Protein AF-A0A9W9YGS2-F1 (afdb_monomer_lite)

pLDDT: mean 73.88, std 17.84, range [37.16, 95.94]

Structure (mmCIF, N/CA/C/O backbone):
data_AF-A0A9W9YGS2-F1
#
_entry.id   AF-A0A9W9YGS2-F1
#
loop_
_atom_site.group_PDB
_atom_site.id
_atom_site.type_symbol
_atom_site.label_atom_id
_atom_site.label_alt_id
_atom_site.label_comp_id
_atom_site.label_asym_id
_atom_site.label_entity_id
_atom_site.label_seq_id
_atom_site.pdbx_PDB_ins_code
_atom_site.Cartn_x
_atom_site.Cartn_y
_atom_site.Cartn_z
_atom_site.occupancy
_atom_site.B_iso_or_equiv
_atom_site.auth_seq_id
_atom_site.auth_comp_id
_atom_site.auth_asym_id
_atom_site.auth_atom_id
_atom_site.pdbx_PDB_model_num
ATOM 1 N N . MET A 1 1 ? -5.413 17.999 28.946 1.00 69.00 1 MET A N 1
ATOM 2 C CA . MET A 1 1 ? -6.716 17.317 29.168 1.00 69.00 1 MET A CA 1
ATOM 3 C C . MET A 1 1 ? -6.585 15.806 29.010 1.00 69.00 1 MET A C 1
ATOM 5 O O . MET A 1 1 ? -7.010 15.108 29.916 1.00 69.00 1 MET A O 1
ATOM 9 N N . GLN A 1 2 ? -5.958 15.291 27.940 1.00 70.44 2 GLN A N 1
ATOM 10 C CA . GLN A 1 2 ? -5.688 13.846 27.810 1.00 70.44 2 GLN A CA 1
ATOM 11 C C . GLN A 1 2 ? -4.875 13.276 28.986 1.00 70.44 2 GLN A C 1
ATOM 13 O O . GLN A 1 2 ? -5.271 12.257 29.541 1.00 70.44 2 GLN A O 1
ATOM 18 N N . ASP A 1 3 ? -3.831 13.974 29.447 1.00 79.50 3 ASP A N 1
ATOM 19 C CA . ASP A 1 3 ? -3.020 13.513 30.591 1.00 79.50 3 ASP A CA 1
ATOM 20 C C . ASP A 1 3 ? -3.814 13.478 31.906 1.00 79.50 3 ASP A C 1
ATOM 22 O O . ASP A 1 3 ? -3.601 12.624 32.761 1.00 79.50 3 ASP A O 1
ATOM 26 N N . VAL A 1 4 ? -4.789 14.379 32.050 1.00 82.19 4 VAL A N 1
ATOM 27 C CA . VAL A 1 4 ? -5.661 14.462 33.232 1.00 82.19 4 VAL A CA 1
ATOM 28 C C . VAL A 1 4 ? -6.694 13.330 33.213 1.00 82.19 4 VAL A C 1
ATOM 30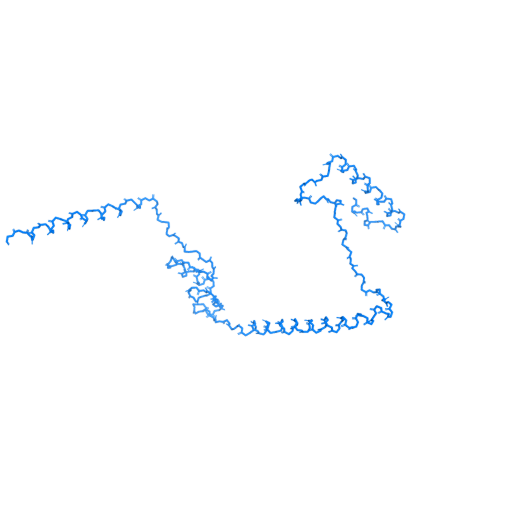 O O . VAL A 1 4 ? -6.916 12.676 34.228 1.00 82.19 4 VAL A O 1
ATOM 33 N N . LEU A 1 5 ? -7.266 13.028 32.040 1.00 83.19 5 LEU A N 1
ATOM 34 C CA . LEU A 1 5 ? -8.128 11.855 31.840 1.00 83.19 5 LEU A CA 1
ATOM 35 C C . LEU A 1 5 ? -7.381 10.545 32.128 1.00 83.19 5 LEU A C 1
ATOM 37 O O . LEU A 1 5 ? -7.940 9.649 32.758 1.00 83.19 5 LEU A O 1
ATOM 41 N N . GLY A 1 6 ? -6.118 10.443 31.701 1.00 83.06 6 GLY A N 1
ATOM 42 C CA . GLY A 1 6 ? -5.276 9.262 31.910 1.00 83.06 6 GLY A CA 1
ATOM 43 C C . GLY A 1 6 ? -4.797 9.059 33.352 1.00 83.06 6 GLY A C 1
ATOM 44 O O . GLY A 1 6 ? -4.343 7.969 33.691 1.00 83.06 6 GLY A O 1
ATOM 45 N N . THR A 1 7 ? -4.907 10.077 34.209 1.00 86.25 7 THR A N 1
ATOM 46 C CA . THR A 1 7 ? -4.437 10.043 35.607 1.00 86.25 7 THR A CA 1
ATOM 47 C C . THR A 1 7 ? -5.566 9.943 36.638 1.00 86.25 7 THR A C 1
ATOM 49 O O . THR A 1 7 ? -5.290 9.819 37.834 1.00 86.25 7 THR A O 1
ATOM 52 N N . ALA A 1 8 ? -6.832 9.944 36.206 1.00 89.50 8 ALA A N 1
ATOM 53 C CA . ALA A 1 8 ? -7.994 9.847 37.086 1.00 89.50 8 ALA A CA 1
ATOM 54 C C . ALA A 1 8 ? -8.073 8.478 37.789 1.00 89.50 8 ALA A C 1
ATOM 56 O O . ALA A 1 8 ? -8.097 7.432 37.141 1.00 89.50 8 ALA A O 1
ATOM 57 N N . LYS A 1 9 ? -8.157 8.477 39.129 1.00 88.31 9 LYS A N 1
ATOM 58 C CA . LYS A 1 9 ? -8.160 7.249 39.956 1.00 88.31 9 LYS A CA 1
ATOM 59 C C . LYS A 1 9 ? -9.528 6.907 40.545 1.00 88.31 9 LYS A C 1
ATOM 61 O O . LYS A 1 9 ? -9.692 5.847 41.142 1.00 88.31 9 LYS A O 1
ATOM 66 N N . SER A 1 10 ? -10.513 7.793 40.406 1.00 92.88 10 SER A N 1
ATOM 67 C CA . SER A 1 10 ? -11.861 7.599 40.944 1.00 92.88 10 SER A CA 1
ATOM 68 C C . SER A 1 10 ? -12.947 8.021 39.958 1.00 92.88 10 SER A C 1
ATOM 70 O O . SER A 1 10 ? -12.748 8.888 39.108 1.00 92.88 10 SER A O 1
ATOM 72 N N . ILE A 1 11 ? -14.141 7.441 40.115 1.00 90.88 11 ILE A N 1
ATOM 73 C CA . ILE A 1 11 ? -15.314 7.780 39.294 1.00 90.88 11 ILE A CA 1
ATOM 74 C C . ILE A 1 11 ? -15.724 9.246 39.497 1.00 90.88 11 ILE A C 1
ATOM 76 O O . ILE A 1 11 ? -16.164 9.891 38.551 1.00 90.88 11 ILE A O 1
ATOM 80 N N . LYS A 1 12 ? -15.568 9.789 40.712 1.00 91.56 12 LYS A N 1
ATOM 81 C CA . LYS A 1 12 ? -15.876 11.199 41.002 1.00 91.56 12 LYS A CA 1
ATOM 82 C C . LYS A 1 12 ? -14.972 12.138 40.199 1.00 91.56 12 LYS A C 1
ATOM 84 O O . LYS A 1 12 ? -15.484 12.981 39.475 1.00 91.56 12 LYS A O 1
ATOM 89 N N . GLN A 1 13 ? -13.663 11.887 40.219 1.00 88.62 13 GLN A N 1
ATOM 90 C CA . GLN A 1 13 ? -12.697 12.631 39.402 1.00 88.62 13 GLN A CA 1
ATOM 91 C C . GLN A 1 13 ? -13.004 12.507 37.907 1.00 88.62 13 GLN A C 1
ATOM 93 O O . GLN A 1 13 ? -12.966 13.497 37.187 1.00 88.62 13 GLN A O 1
ATOM 98 N N . MET A 1 14 ? -13.371 11.311 37.434 1.00 90.31 14 MET A N 1
ATOM 99 C CA . MET A 1 14 ? -13.766 11.129 36.035 1.00 90.31 14 MET A CA 1
ATOM 100 C C . MET A 1 14 ? -14.989 11.986 35.667 1.00 90.31 14 MET A C 1
ATOM 102 O O . MET A 1 14 ? -15.003 12.606 34.608 1.00 90.31 14 MET A O 1
ATOM 106 N N . LYS A 1 15 ? -15.998 12.068 36.548 1.00 90.56 15 LYS A N 1
ATOM 107 C CA . LYS A 1 15 ? -17.182 12.917 36.332 1.00 90.56 15 LYS A CA 1
ATOM 108 C C . LYS A 1 15 ? -16.817 14.396 36.233 1.00 90.56 15 LYS A C 1
ATOM 110 O O . LYS A 1 15 ? -17.288 15.056 35.311 1.00 90.56 15 LYS A O 1
ATOM 115 N N . GLU A 1 16 ? -15.973 14.884 37.138 1.00 91.88 16 GLU A N 1
ATOM 116 C CA . GLU A 1 16 ? -15.497 16.273 37.137 1.00 91.88 16 GLU A CA 1
ATOM 117 C C . GLU A 1 16 ? -14.749 16.596 35.838 1.00 91.88 16 GLU A C 1
ATOM 119 O O . GLU A 1 16 ? -15.083 17.562 35.156 1.00 91.88 16 GLU A O 1
ATOM 124 N N . ILE A 1 17 ? -13.821 15.729 35.421 1.00 90.19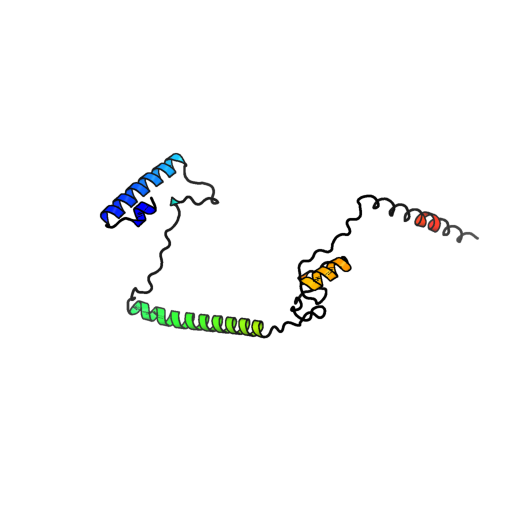 17 ILE A N 1
ATOM 125 C CA . ILE A 1 17 ? -13.064 15.917 34.176 1.00 90.19 17 ILE A CA 1
ATOM 126 C C . ILE A 1 17 ? -13.997 15.917 32.957 1.00 90.19 17 ILE A C 1
ATOM 128 O O . ILE A 1 17 ? -13.849 16.753 32.063 1.00 90.19 17 ILE A O 1
ATOM 132 N N . CYS A 1 18 ? -14.985 15.016 32.911 1.00 88.56 18 CYS A N 1
ATOM 133 C CA . CYS A 1 18 ? -15.989 15.009 31.848 1.00 88.56 18 CYS A CA 1
ATOM 134 C C . CYS A 1 18 ? -16.828 16.293 31.827 1.00 88.56 18 CYS A C 1
ATOM 136 O O . CYS A 1 18 ? -17.184 16.757 30.745 1.00 88.56 18 CYS A O 1
ATOM 138 N N . GLN A 1 19 ? -17.152 16.864 32.988 1.00 91.00 19 GLN A N 1
ATOM 139 C CA . GLN A 1 19 ? -17.920 18.103 33.081 1.00 91.00 19 GLN A CA 1
ATOM 140 C C . GLN A 1 19 ? -17.113 19.298 32.563 1.00 91.00 19 GLN A C 1
ATOM 142 O O . GLN A 1 19 ? -17.586 20.003 31.674 1.00 91.00 19 GLN A O 1
ATOM 147 N N . THR A 1 20 ? -15.856 19.440 32.989 1.00 90.56 20 THR A N 1
ATOM 148 C CA . THR A 1 20 ? -14.957 20.481 32.464 1.00 90.56 20 THR A CA 1
ATOM 149 C C . THR A 1 20 ? -14.722 20.330 30.956 1.00 90.56 20 THR A C 1
ATOM 151 O O . THR A 1 20 ? -14.644 21.320 30.229 1.00 90.56 20 THR A O 1
ATOM 154 N N . LEU A 1 21 ? -14.622 19.094 30.451 1.00 89.12 21 LEU A N 1
ATOM 155 C CA . LEU A 1 21 ? -14.472 18.844 29.017 1.00 89.12 21 LEU A CA 1
ATOM 156 C C . LEU A 1 21 ? -15.713 19.286 28.228 1.00 89.12 21 LEU A C 1
ATOM 158 O O . LEU A 1 21 ? -15.565 19.890 27.168 1.00 89.12 21 LEU A O 1
ATOM 162 N N . LYS A 1 22 ? -16.918 19.020 28.746 1.00 88.88 22 LYS A N 1
ATOM 163 C CA . LYS A 1 22 ? -18.174 19.473 28.128 1.00 88.88 22 LYS A CA 1
ATOM 164 C C . LYS A 1 22 ? -18.257 20.993 28.065 1.00 88.88 22 LYS A C 1
ATOM 166 O O . LYS A 1 22 ? -18.571 21.525 27.010 1.00 88.88 22 LY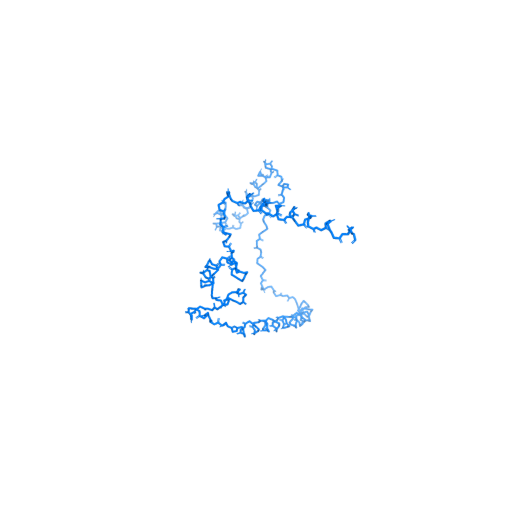S A O 1
ATOM 171 N N . GLU A 1 23 ? -17.941 21.679 29.161 1.00 91.69 23 GLU A N 1
ATOM 172 C CA . GLU A 1 23 ? -17.955 23.148 29.217 1.00 91.69 23 GLU A CA 1
ATOM 173 C C . GLU A 1 23 ? -16.979 23.768 28.213 1.00 91.69 23 GLU A C 1
ATOM 175 O O . GLU A 1 23 ? -17.303 24.756 27.559 1.00 91.69 23 GLU A O 1
ATOM 180 N N . ARG A 1 24 ? -15.796 23.165 28.050 1.00 89.12 24 ARG A N 1
ATOM 181 C CA . ARG A 1 24 ? -14.823 23.602 27.046 1.00 89.12 24 ARG A CA 1
ATOM 182 C C . ARG A 1 24 ? -15.343 23.417 25.622 1.00 89.12 24 ARG A C 1
ATOM 184 O O . ARG A 1 24 ? -15.253 24.342 24.830 1.00 89.12 24 ARG A O 1
ATOM 191 N N . ILE A 1 25 ? -15.895 22.245 25.310 1.00 88.19 25 ILE A N 1
ATOM 192 C CA . ILE A 1 25 ? -16.459 21.967 23.982 1.00 88.19 25 ILE A CA 1
ATOM 193 C C . ILE A 1 25 ? -17.612 22.929 23.677 1.00 88.19 25 ILE A C 1
ATOM 195 O O . ILE A 1 25 ? -17.698 23.436 22.567 1.00 88.19 25 ILE A O 1
ATOM 199 N N . GLN A 1 26 ? -18.471 23.207 24.660 1.00 87.69 26 GLN A N 1
ATOM 200 C CA . GLN A 1 26 ? -19.589 24.133 24.504 1.00 87.69 26 GLN A CA 1
ATOM 201 C C . GLN A 1 26 ? -19.109 25.549 24.158 1.00 87.69 26 GLN A C 1
ATOM 203 O O . GLN A 1 26 ? -19.622 26.151 23.221 1.00 87.69 26 GLN A O 1
ATOM 208 N N . LYS A 1 27 ? -18.072 26.041 24.849 1.00 89.12 27 LYS A N 1
ATOM 209 C CA . LYS A 1 27 ? -17.435 27.326 24.523 1.00 89.12 27 LYS A CA 1
ATOM 210 C C . LYS A 1 27 ? -16.826 27.332 23.122 1.00 89.12 27 LYS A C 1
ATOM 212 O O . LYS A 1 27 ? -17.045 28.278 22.378 1.00 89.12 27 LYS A O 1
ATOM 217 N N . ASP A 1 28 ? -16.120 26.267 22.745 1.00 86.94 28 ASP A N 1
ATOM 218 C CA . ASP A 1 28 ? -15.519 26.159 21.413 1.00 86.94 28 ASP A CA 1
ATOM 219 C C . ASP A 1 28 ? -16.595 26.157 20.303 1.00 86.94 28 ASP A C 1
ATOM 221 O O . ASP A 1 28 ? -16.356 26.715 19.233 1.00 86.94 28 ASP A O 1
ATOM 225 N N . ILE A 1 29 ? -17.775 25.567 20.551 1.00 85.88 29 ILE A N 1
ATOM 226 C CA . ILE A 1 29 ? -18.929 25.588 19.631 1.00 85.88 29 ILE A CA 1
ATOM 227 C C . ILE A 1 29 ? -19.539 26.993 19.539 1.00 85.88 29 ILE A C 1
ATOM 229 O O . ILE A 1 29 ? -19.874 27.436 18.444 1.00 85.88 29 ILE A O 1
ATOM 233 N N . GLU A 1 30 ? -19.682 27.694 20.664 1.00 86.88 30 GLU A N 1
ATOM 234 C CA . GLU A 1 30 ? -20.219 29.061 20.700 1.00 86.88 30 GLU A CA 1
ATOM 235 C C . GLU A 1 30 ? -19.292 30.067 20.002 1.00 86.88 30 GLU A C 1
ATOM 237 O O . GLU A 1 30 ? -19.773 30.964 19.313 1.00 86.88 30 GLU A O 1
ATOM 242 N N . GLU A 1 31 ? -17.973 29.904 20.136 1.00 85.19 31 GLU A N 1
ATOM 243 C CA . GLU A 1 31 ? -16.974 30.792 19.528 1.00 85.19 31 GLU A CA 1
ATOM 244 C C . GLU A 1 31 ? -16.768 30.519 18.031 1.00 85.19 31 GLU A C 1
ATOM 246 O O . GLU A 1 31 ? -16.670 31.455 17.238 1.00 85.19 31 GLU A O 1
ATOM 251 N N . ASN A 1 32 ? -16.705 29.245 17.628 1.00 78.12 32 ASN A N 1
ATOM 252 C CA . ASN A 1 32 ? -16.324 28.861 16.262 1.00 78.12 32 ASN A CA 1
ATOM 253 C C . ASN A 1 32 ? -17.513 28.453 15.377 1.00 78.12 32 ASN A C 1
ATOM 255 O O . ASN A 1 32 ? -17.334 28.226 14.179 1.00 78.12 32 ASN A O 1
ATOM 259 N N . GLY A 1 33 ? -18.718 28.356 15.946 1.00 76.38 33 GLY A N 1
ATOM 260 C CA . GLY A 1 33 ? -19.906 27.864 15.256 1.00 76.38 33 GLY A CA 1
ATOM 261 C C . GLY A 1 33 ? -19.835 26.373 14.906 1.00 76.38 33 GLY A C 1
ATOM 262 O O . GLY A 1 33 ? -18.839 25.678 15.127 1.00 76.38 33 GLY A O 1
ATOM 263 N N . GLU A 1 34 ? -20.923 25.845 14.343 1.00 72.06 34 GLU A N 1
ATOM 264 C CA . GLU A 1 34 ? -20.912 24.483 13.812 1.00 72.06 34 GLU A CA 1
ATOM 265 C C . GLU A 1 34 ? -20.138 24.429 12.485 1.00 72.06 34 GLU A C 1
ATOM 267 O O . GLU A 1 34 ? -20.444 25.199 11.573 1.00 72.06 34 GLU A O 1
ATOM 272 N N . PRO A 1 35 ? -19.179 23.498 12.313 1.00 68.25 35 PRO A N 1
ATOM 273 C CA . PRO A 1 35 ? -18.486 23.359 11.040 1.00 68.25 35 PRO A CA 1
ATOM 274 C C . PRO A 1 35 ? -19.471 22.875 9.974 1.00 68.25 35 PRO A C 1
ATOM 276 O O . PRO A 1 35 ? -19.960 21.739 10.055 1.00 68.25 35 PRO A O 1
ATOM 279 N N . THR A 1 36 ? -19.747 23.749 9.006 1.00 64.88 36 THR A N 1
ATOM 280 C CA . THR A 1 36 ? -20.616 23.535 7.838 1.00 64.88 36 THR A CA 1
ATOM 281 C C . THR A 1 36 ? -19.952 22.682 6.760 1.00 64.88 36 THR A C 1
ATOM 283 O O . THR A 1 36 ? -20.637 21.945 6.054 1.00 64.88 36 THR A O 1
ATOM 286 N N . ASP A 1 37 ? -18.621 22.717 6.665 1.00 64.75 37 ASP A N 1
ATOM 287 C CA . ASP A 1 37 ? -17.875 21.920 5.696 1.00 64.75 37 ASP A CA 1
ATOM 288 C C . ASP A 1 37 ? -17.628 20.491 6.194 1.00 64.75 37 ASP A C 1
ATOM 290 O O . ASP A 1 37 ? -16.912 20.243 7.167 1.00 64.75 37 ASP A O 1
ATOM 294 N N . SER A 1 38 ? -18.163 19.516 5.452 1.00 64.38 38 SER A N 1
ATOM 295 C CA . SER A 1 38 ? -18.020 18.073 5.712 1.00 64.38 38 SER A CA 1
ATOM 296 C C . SER A 1 38 ? -16.568 17.560 5.667 1.00 64.38 38 SER A C 1
ATOM 298 O O . SER A 1 38 ? -16.322 16.396 5.992 1.00 64.38 38 SER A O 1
ATOM 300 N N . THR A 1 39 ? -15.608 18.382 5.242 1.00 69.38 39 THR A N 1
ATOM 301 C CA . THR A 1 39 ? -14.200 17.998 5.068 1.00 69.38 39 THR A CA 1
ATOM 302 C C . THR A 1 39 ? -13.427 17.990 6.391 1.00 69.38 39 THR A C 1
ATOM 304 O O . THR A 1 39 ? -12.445 17.258 6.517 1.00 69.38 39 THR A O 1
ATOM 307 N N . VAL A 1 40 ? -13.871 18.757 7.396 1.00 75.19 40 VAL A N 1
ATOM 308 C CA . VAL A 1 40 ? -13.218 18.836 8.712 1.00 75.19 40 VAL A CA 1
ATOM 309 C C . VAL A 1 40 ? -14.195 18.388 9.793 1.00 75.19 40 VAL A C 1
ATOM 311 O O . VAL A 1 40 ? -15.122 19.101 10.176 1.00 75.19 40 VAL A O 1
ATOM 314 N N . ILE A 1 41 ? -13.981 17.177 10.310 1.00 74.75 41 ILE A N 1
ATOM 315 C CA . ILE A 1 41 ? -14.724 16.686 11.471 1.00 74.75 41 ILE A CA 1
ATOM 316 C C . ILE A 1 41 ? -14.101 17.337 12.711 1.00 74.75 41 ILE A C 1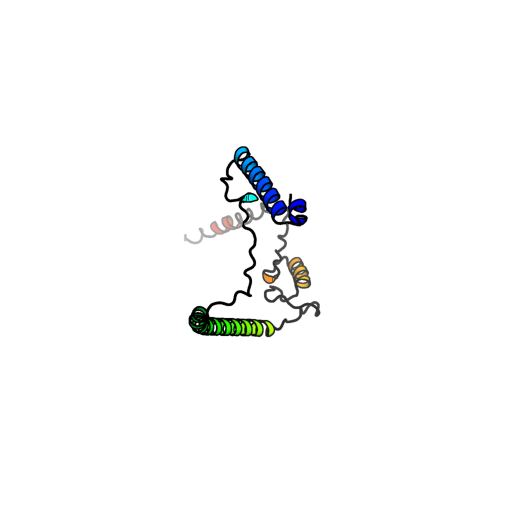
ATOM 318 O O . ILE A 1 41 ? -12.932 17.075 13.004 1.00 74.75 41 ILE A O 1
ATOM 322 N N . PRO A 1 42 ? -14.843 18.174 13.453 1.00 78.81 42 PRO A N 1
ATOM 323 C CA . PRO A 1 42 ? -14.328 18.763 14.671 1.00 78.81 42 PRO A CA 1
ATOM 324 C C . PRO A 1 42 ? -14.089 17.675 15.715 1.00 78.81 42 PRO A C 1
ATOM 326 O O . PRO A 1 42 ? -14.785 16.654 15.758 1.00 78.81 42 PRO A O 1
ATOM 329 N N . TYR A 1 43 ? -13.119 17.908 16.593 1.00 81.44 43 TYR A N 1
ATOM 330 C CA . TYR A 1 43 ? -12.657 16.894 17.538 1.00 81.44 43 TYR A CA 1
ATOM 331 C C . TYR A 1 43 ? -13.771 16.391 18.480 1.00 81.44 43 TYR A C 1
ATOM 333 O O . TYR A 1 43 ? -13.739 15.236 18.900 1.00 81.44 43 TYR A O 1
ATOM 341 N N . TRP A 1 44 ? -14.785 17.217 18.766 1.00 82.94 44 TRP A N 1
ATOM 342 C CA . TRP A 1 44 ? -15.941 16.862 19.599 1.00 82.94 44 TRP A CA 1
ATOM 343 C C . TRP A 1 44 ? -16.985 15.974 18.904 1.00 82.94 44 TRP A C 1
ATOM 345 O O . TRP A 1 44 ? -17.822 15.387 19.585 1.00 82.94 44 TRP A O 1
ATOM 355 N N . ARG A 1 45 ? -16.934 15.826 17.572 1.00 77.38 45 ARG A N 1
ATOM 356 C CA . ARG A 1 45 ? -17.771 14.873 16.813 1.00 77.38 45 ARG A CA 1
ATOM 357 C C . ARG A 1 45 ? -17.128 13.485 16.675 1.00 77.38 45 ARG A C 1
ATOM 359 O O . ARG A 1 45 ? -17.710 12.599 16.054 1.00 77.38 45 ARG A O 1
ATOM 366 N N . CYS A 1 46 ? -15.939 13.268 17.238 1.00 74.50 46 CYS A N 1
ATOM 367 C CA . CYS A 1 46 ? -15.267 11.972 17.181 1.00 74.50 46 CYS A CA 1
ATOM 368 C C . CYS A 1 46 ? -15.986 10.933 18.065 1.00 74.50 46 CYS A C 1
ATOM 370 O O . CYS A 1 46 ? -16.070 11.091 19.283 1.00 74.50 46 CYS A O 1
ATOM 372 N N . GLN A 1 47 ? -16.490 9.852 17.459 1.00 66.81 47 GLN A N 1
ATOM 373 C CA . GLN A 1 47 ? -17.104 8.741 18.189 1.00 66.81 47 GLN A CA 1
ATOM 374 C C . GLN A 1 47 ? -16.019 7.903 18.894 1.00 66.81 47 GLN A C 1
ATOM 376 O O . GLN A 1 47 ? -15.058 7.482 18.241 1.00 66.81 47 GLN A O 1
ATOM 381 N N . PRO A 1 48 ? -16.151 7.605 20.202 1.00 70.56 48 PRO A N 1
ATOM 382 C CA . PRO A 1 48 ? -15.191 6.758 20.895 1.00 70.56 48 PRO A CA 1
ATOM 383 C C . PRO A 1 48 ? -15.199 5.347 20.302 1.00 70.56 48 PRO A C 1
ATOM 385 O O . PRO A 1 48 ? -16.252 4.757 20.054 1.00 70.56 48 PRO A O 1
ATOM 388 N N . TYR A 1 49 ? -14.009 4.783 20.094 1.00 71.88 49 TYR A N 1
ATOM 389 C CA . TYR A 1 49 ? -13.868 3.401 19.651 1.00 71.88 49 TYR A CA 1
ATOM 390 C C . TYR A 1 49 ? -14.315 2.440 20.762 1.00 71.88 49 TYR A C 1
ATOM 392 O O . TYR A 1 49 ? -13.623 2.262 21.764 1.00 71.88 49 TYR A O 1
ATOM 400 N N . ILE A 1 50 ? -15.469 1.798 20.574 1.00 70.19 50 ILE A N 1
ATOM 401 C CA . ILE A 1 50 ? -15.991 0.767 21.476 1.00 70.19 50 ILE A CA 1
ATOM 402 C C . ILE A 1 50 ? -15.556 -0.604 20.944 1.00 70.19 50 ILE A C 1
ATOM 404 O O . ILE A 1 50 ? -15.986 -1.029 19.871 1.00 70.19 50 ILE A O 1
ATOM 408 N N . ARG A 1 51 ? -14.725 -1.334 21.699 1.00 75.56 51 ARG A N 1
ATOM 409 C CA . ARG A 1 51 ? -14.498 -2.766 21.443 1.00 75.56 51 ARG A CA 1
ATOM 410 C C . ARG A 1 51 ? -15.697 -3.551 21.962 1.00 75.56 51 ARG A C 1
ATOM 412 O O . ARG A 1 51 ? -15.938 -3.566 23.164 1.00 75.56 51 ARG A O 1
ATOM 419 N N . SER A 1 52 ? -16.417 -4.243 21.083 1.00 73.19 52 SER A N 1
ATOM 420 C CA . SER A 1 52 ? -17.425 -5.220 21.502 1.00 73.19 52 SER A CA 1
ATOM 421 C C . SER A 1 52 ? -16.773 -6.272 22.410 1.00 73.19 52 SER A C 1
ATOM 423 O O . SER A 1 52 ? -15.780 -6.891 22.023 1.00 73.19 52 SER A O 1
ATOM 425 N N . ASN A 1 53 ? -17.305 -6.455 23.622 1.00 62.31 53 ASN A N 1
ATOM 426 C CA . ASN A 1 53 ? -16.841 -7.483 24.550 1.00 62.31 53 ASN A CA 1
ATOM 427 C C . ASN A 1 53 ? -17.373 -8.855 24.087 1.00 62.31 53 ASN A C 1
ATOM 429 O O . ASN A 1 53 ? -18.589 -9.041 24.068 1.00 62.31 53 ASN A O 1
ATOM 433 N N . PRO A 1 54 ? -16.513 -9.828 23.734 1.00 65.06 54 PRO A N 1
ATOM 434 C CA . PRO A 1 54 ? -16.958 -11.156 23.309 1.00 65.06 54 PRO A CA 1
ATOM 435 C C . PRO A 1 54 ? -17.553 -12.010 24.449 1.00 65.06 54 PRO A C 1
ATOM 437 O O . PRO A 1 54 ? -17.997 -13.124 24.191 1.00 65.06 54 PRO A O 1
ATOM 440 N N . GLY A 1 55 ? -17.528 -11.538 25.703 1.00 60.97 55 GLY A N 1
ATOM 441 C CA . GLY A 1 55 ? -17.833 -12.334 26.898 1.00 60.97 55 GLY A CA 1
ATOM 442 C C . GLY A 1 55 ? -19.271 -12.292 27.430 1.00 60.97 55 GLY A C 1
ATOM 443 O O . GLY A 1 55 ? -19.527 -12.907 28.464 1.00 60.97 55 GLY A O 1
ATOM 444 N N . VAL A 1 56 ? -20.213 -11.589 26.792 1.00 62.97 56 VAL A N 1
ATOM 445 C CA . VAL A 1 56 ? -21.614 -11.578 27.256 1.00 62.97 56 VAL A CA 1
ATOM 446 C C . VAL A 1 56 ? -22.299 -12.878 26.821 1.00 62.97 56 VAL A C 1
ATOM 448 O O . VAL A 1 56 ? -22.509 -13.112 25.631 1.00 62.97 56 VAL A O 1
ATOM 451 N N . LYS A 1 57 ? -22.619 -13.752 27.785 1.00 59.78 57 LYS A N 1
ATOM 452 C CA . LYS A 1 57 ? -23.370 -14.991 27.537 1.00 59.78 57 LYS A CA 1
ATOM 453 C C . LYS A 1 57 ? -24.831 -14.638 27.259 1.00 59.78 57 LYS A C 1
ATOM 455 O O . LYS A 1 57 ? -25.514 -14.113 28.131 1.00 59.78 57 LYS A O 1
ATOM 460 N N . ARG A 1 58 ? -25.264 -14.910 26.031 1.00 58.19 58 ARG A N 1
ATOM 461 C CA . ARG A 1 58 ? -26.644 -14.744 25.561 1.00 58.19 58 ARG A CA 1
ATOM 462 C C . ARG A 1 58 ? -27.571 -15.796 26.169 1.00 58.19 58 ARG A C 1
ATOM 464 O O . ARG A 1 58 ? -27.109 -16.849 26.613 1.00 58.19 58 ARG A O 1
ATOM 471 N N . THR A 1 59 ? -28.861 -15.489 26.197 1.00 60.44 59 THR A N 1
ATOM 472 C CA . THR A 1 59 ? -29.923 -16.371 26.699 1.00 60.44 59 THR A CA 1
ATOM 473 C C . THR A 1 59 ? -30.120 -17.593 25.784 1.00 60.44 59 THR A C 1
ATOM 475 O O . THR A 1 59 ? -29.728 -17.575 24.620 1.00 60.44 5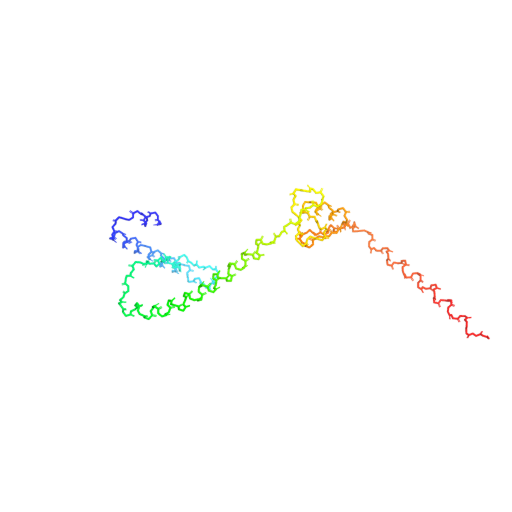9 THR A O 1
ATOM 478 N N . LEU A 1 60 ? -30.686 -18.690 26.305 1.00 56.88 60 LEU A N 1
ATOM 479 C CA . LEU A 1 60 ? -30.794 -19.975 25.586 1.00 56.88 60 LEU A CA 1
ATOM 480 C C . LEU A 1 60 ? -31.636 -19.905 24.296 1.00 56.88 60 LEU A C 1
ATOM 482 O O . LEU A 1 60 ? -31.355 -20.656 23.363 1.00 56.88 60 LEU A O 1
ATOM 486 N N . ASP A 1 61 ? -32.614 -18.999 24.213 1.00 56.53 61 ASP A N 1
ATOM 487 C CA . ASP A 1 61 ? -33.408 -18.792 22.992 1.00 56.53 61 ASP A CA 1
ATOM 488 C C . ASP A 1 61 ? -32.623 -18.033 21.910 1.00 56.53 61 ASP A C 1
ATOM 490 O O . ASP A 1 61 ? -32.650 -18.425 20.743 1.00 56.53 61 ASP A O 1
ATOM 494 N N . GLU A 1 62 ? -31.786 -17.060 22.294 1.00 55.69 62 GLU A N 1
ATOM 495 C CA . GLU A 1 62 ? -30.842 -16.397 21.379 1.00 55.69 62 GLU A CA 1
ATOM 496 C C . GLU A 1 62 ? -29.759 -17.358 20.852 1.00 55.69 62 GLU A C 1
ATOM 498 O O . GLU A 1 62 ? -29.117 -17.071 19.844 1.00 55.69 62 GLU A O 1
ATOM 503 N N . MET A 1 63 ? -29.521 -18.499 21.515 1.00 55.53 63 MET A N 1
ATOM 504 C CA . MET A 1 63 ? -28.555 -19.506 21.056 1.00 55.53 63 MET A CA 1
ATOM 505 C C . MET A 1 63 ? -29.113 -20.415 19.953 1.00 55.53 63 MET A C 1
ATOM 507 O O . MET A 1 63 ? -28.325 -20.879 19.131 1.00 55.53 63 MET A O 1
ATOM 511 N N . LYS A 1 64 ? -30.433 -20.656 19.899 1.00 57.50 64 LYS A N 1
ATOM 512 C CA . LYS A 1 64 ? -31.059 -21.541 18.894 1.00 57.50 64 LYS A CA 1
ATOM 513 C C . LYS A 1 64 ? -31.217 -20.872 17.529 1.00 57.50 64 LYS A C 1
ATOM 515 O O . LYS A 1 64 ? -30.792 -21.454 16.532 1.00 57.50 64 LYS A O 1
ATOM 520 N N . GLU A 1 65 ? -31.747 -19.647 17.477 1.00 57.88 65 GLU A N 1
ATOM 521 C CA . GLU A 1 65 ? -31.812 -18.870 16.221 1.00 57.88 65 GLU A CA 1
ATOM 522 C C . GLU A 1 65 ? -30.411 -18.617 15.650 1.00 57.88 65 GLU A C 1
ATOM 524 O O . GLU A 1 65 ? -30.176 -18.676 14.438 1.00 57.88 65 GLU A O 1
ATOM 529 N N . ASP A 1 66 ? -29.440 -18.398 16.534 1.00 56.75 66 ASP A N 1
ATOM 530 C CA . ASP A 1 66 ? -28.070 -18.161 16.123 1.00 56.75 66 ASP A CA 1
ATOM 531 C C . ASP A 1 66 ? -27.344 -19.443 15.707 1.00 56.75 66 ASP A C 1
ATOM 533 O O . ASP A 1 66 ? -26.361 -19.351 14.982 1.00 56.75 66 ASP A O 1
ATOM 537 N N . GLU A 1 67 ? -27.813 -20.638 16.077 1.00 60.25 67 GLU A N 1
ATOM 538 C CA . GLU A 1 67 ? -27.239 -21.907 15.616 1.00 60.25 67 GLU A CA 1
ATOM 539 C C . GLU A 1 67 ? -27.584 -22.185 14.145 1.00 60.25 67 GLU A C 1
ATOM 541 O O . GLU A 1 67 ? -26.719 -22.599 13.365 1.00 60.25 67 GLU A O 1
ATOM 546 N N . GLU A 1 68 ? -28.823 -21.911 13.736 1.00 62.19 68 GLU A N 1
ATOM 547 C CA . GLU A 1 68 ? -29.258 -22.046 12.342 1.00 62.19 68 GLU A CA 1
ATOM 548 C C . GLU A 1 68 ? -28.605 -20.975 11.455 1.00 62.19 68 GLU A C 1
ATOM 550 O O . GLU A 1 68 ? -27.966 -21.301 10.444 1.00 62.19 68 GLU A O 1
ATOM 555 N N . ARG A 1 69 ? -28.594 -19.718 11.922 1.00 60.78 69 ARG A N 1
ATOM 556 C CA . ARG A 1 69 ? -27.827 -18.630 11.297 1.00 60.78 69 ARG A CA 1
ATOM 557 C C . ARG A 1 69 ? -26.325 -18.935 11.263 1.00 60.78 69 ARG A C 1
ATOM 559 O O . ARG A 1 69 ? -25.658 -18.668 10.263 1.00 60.78 69 ARG A O 1
ATOM 566 N N . SER A 1 70 ? -25.766 -19.547 12.309 1.00 64.62 70 SER A N 1
ATOM 567 C CA . SER A 1 70 ? -24.351 -19.941 12.361 1.00 64.62 70 SER A CA 1
ATOM 568 C C . SER A 1 70 ? -24.018 -21.053 11.378 1.00 64.62 70 SER A C 1
ATOM 570 O O . SER A 1 70 ? -22.925 -21.030 10.812 1.00 64.62 70 SER A O 1
ATOM 572 N N . LYS A 1 71 ? -24.925 -22.004 11.125 1.00 73.31 71 LYS A N 1
ATOM 573 C CA . LYS A 1 71 ? -24.731 -23.060 10.114 1.00 73.31 71 LYS A CA 1
ATOM 574 C C . LYS A 1 71 ? -24.680 -22.470 8.707 1.00 73.31 71 LYS A C 1
ATOM 576 O O . LYS A 1 71 ? -23.803 -22.839 7.919 1.00 73.31 71 LYS A O 1
ATOM 581 N N . GLU A 1 72 ? -25.551 -21.514 8.404 1.00 72.69 72 GLU A N 1
ATOM 582 C CA . GLU A 1 72 ? -25.549 -20.822 7.114 1.00 72.69 72 GLU A CA 1
ATOM 583 C C . GLU A 1 72 ? -24.306 -19.930 6.945 1.00 72.69 72 GLU A C 1
ATOM 585 O O . GLU A 1 72 ? -23.565 -20.049 5.961 1.00 72.69 72 GLU A O 1
ATOM 590 N N . VAL A 1 73 ? -23.972 -19.133 7.964 1.00 72.69 73 VAL A N 1
ATOM 591 C CA . VAL A 1 73 ? -22.747 -18.317 7.989 1.00 72.69 73 VAL A CA 1
ATOM 592 C C . VAL A 1 73 ? -21.492 -19.194 7.910 1.00 72.69 73 VAL A C 1
ATOM 594 O O . VAL A 1 73 ? -20.526 -18.826 7.233 1.00 72.69 73 VAL A O 1
ATOM 597 N N . ALA A 1 74 ? -21.481 -20.373 8.538 1.00 76.94 74 ALA A N 1
ATOM 598 C CA . ALA A 1 74 ? -20.374 -21.322 8.463 1.00 76.94 74 ALA A CA 1
ATOM 599 C C . ALA A 1 74 ? -20.201 -21.888 7.049 1.00 76.94 74 ALA A C 1
ATOM 601 O O . ALA A 1 74 ? -19.066 -21.911 6.566 1.00 76.94 74 ALA A O 1
ATOM 602 N N . LYS A 1 75 ? -21.286 -22.263 6.357 1.00 80.44 75 LYS A N 1
ATOM 603 C CA . LYS A 1 75 ? -21.242 -22.696 4.946 1.00 80.44 75 LYS A CA 1
ATOM 604 C C . LYS A 1 75 ? -20.694 -21.591 4.041 1.00 80.44 75 LYS A C 1
ATOM 606 O O . LYS A 1 75 ? -19.738 -21.822 3.297 1.00 80.44 75 LYS A O 1
ATOM 611 N N . VAL A 1 76 ? -21.194 -20.360 4.178 1.00 80.81 76 VAL A N 1
ATOM 612 C CA . VAL A 1 76 ? -20.691 -19.196 3.422 1.00 80.81 76 VAL A CA 1
ATOM 613 C C . VAL A 1 76 ? -19.210 -18.934 3.726 1.00 80.81 76 VAL A C 1
ATOM 615 O O . VAL A 1 76 ? -18.410 -18.652 2.828 1.00 80.81 76 VAL A O 1
ATOM 618 N N . ARG A 1 77 ? -18.794 -19.065 4.990 1.00 81.50 77 ARG A N 1
ATOM 619 C CA . ARG A 1 77 ? -17.398 -18.881 5.413 1.00 81.50 77 ARG A CA 1
ATOM 620 C C . ARG A 1 77 ? -16.490 -20.000 4.902 1.00 81.50 77 ARG A C 1
ATOM 622 O O . ARG A 1 77 ? -15.343 -19.719 4.551 1.00 81.50 77 ARG A O 1
ATOM 629 N N . GLN A 1 78 ? -16.974 -21.239 4.835 1.00 82.56 78 GLN A N 1
ATOM 630 C CA . GLN A 1 78 ? -16.263 -22.367 4.229 1.00 82.56 78 GLN A CA 1
ATOM 631 C C . GLN A 1 78 ? -16.096 -22.164 2.721 1.00 82.56 78 GLN A C 1
ATOM 633 O O . GLN A 1 78 ? -14.973 -22.283 2.231 1.00 82.56 78 GLN A O 1
ATOM 638 N N . MET A 1 79 ? -17.147 -21.745 2.012 1.00 81.12 79 MET A N 1
ATOM 639 C CA . MET A 1 79 ? -17.085 -21.422 0.583 1.00 81.12 79 MET A CA 1
ATOM 640 C C . MET A 1 79 ? -16.086 -20.286 0.306 1.00 81.12 79 MET A C 1
ATOM 642 O O . MET A 1 79 ? -15.192 -20.424 -0.531 1.00 81.12 79 MET A O 1
ATOM 646 N N . LYS A 1 80 ? -16.134 -19.195 1.087 1.00 81.50 80 LYS A N 1
ATOM 647 C CA . LYS A 1 80 ? -15.149 -18.098 1.007 1.00 81.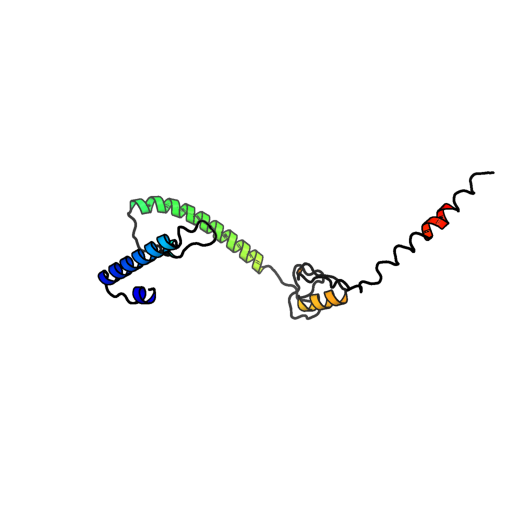50 80 LYS A CA 1
ATOM 648 C C . LYS A 1 80 ? -13.721 -18.570 1.304 1.00 81.50 80 LYS A C 1
ATOM 650 O O . LYS A 1 80 ? -12.779 -18.135 0.640 1.00 81.50 80 LYS A O 1
ATOM 655 N N . LYS A 1 81 ? -13.529 -19.467 2.281 1.00 81.88 81 LYS A N 1
ATOM 656 C CA . LYS A 1 81 ? -12.218 -20.077 2.572 1.00 81.88 81 LYS A CA 1
ATOM 657 C C . LYS A 1 81 ? -11.737 -20.963 1.421 1.00 81.88 81 LYS A C 1
ATOM 659 O O . LYS A 1 81 ? -10.550 -20.906 1.106 1.00 81.88 81 LYS A O 1
ATOM 664 N N . ALA A 1 82 ? -12.615 -21.740 0.790 1.00 79.69 82 ALA A N 1
ATOM 665 C CA . ALA A 1 82 ? -12.284 -22.582 -0.358 1.00 79.69 82 ALA A CA 1
ATOM 666 C C . ALA A 1 82 ? -11.845 -21.736 -1.564 1.00 79.69 82 ALA A C 1
ATOM 668 O O . ALA A 1 82 ? -10.760 -21.961 -2.098 1.00 79.69 82 ALA A O 1
ATOM 669 N N . LEU A 1 83 ? -12.595 -20.679 -1.896 1.00 79.69 83 LEU A N 1
ATOM 670 C CA . LEU A 1 83 ? -12.227 -19.710 -2.940 1.00 79.69 83 LEU A CA 1
ATOM 671 C C . LEU A 1 83 ? -10.891 -19.015 -2.634 1.00 79.69 83 LEU A C 1
ATOM 673 O O . LEU A 1 83 ? -10.038 -18.860 -3.509 1.00 79.69 83 LEU A O 1
ATOM 677 N N . LYS A 1 84 ? -10.657 -18.636 -1.370 1.00 77.62 84 LYS A N 1
ATOM 678 C CA . LYS A 1 84 ? -9.375 -18.052 -0.948 1.00 77.62 84 LYS A CA 1
ATOM 679 C C . LYS A 1 84 ? -8.225 -19.052 -1.095 1.00 77.62 84 LYS A C 1
ATOM 681 O O . LYS A 1 84 ? -7.169 -18.667 -1.586 1.00 77.62 84 LYS A O 1
ATOM 686 N N . LYS A 1 85 ? -8.423 -20.324 -0.726 1.00 74.25 85 LYS A N 1
ATOM 687 C CA . LYS A 1 85 ? -7.432 -21.397 -0.928 1.00 74.25 85 LYS A CA 1
ATOM 688 C C . LYS A 1 85 ? -7.139 -21.617 -2.414 1.00 74.25 85 LYS A C 1
ATOM 690 O O . LYS A 1 85 ? -5.971 -21.708 -2.772 1.00 74.25 85 LYS A O 1
ATOM 695 N N . GLN A 1 86 ? -8.158 -21.625 -3.274 1.00 72.19 86 GLN A N 1
ATOM 696 C CA . GLN A 1 86 ? -7.990 -21.738 -4.727 1.00 72.19 86 GLN A CA 1
ATOM 697 C C . GLN A 1 86 ? -7.178 -20.562 -5.292 1.00 72.19 86 GLN A C 1
ATOM 699 O O . GLN A 1 86 ? -6.219 -20.771 -6.028 1.00 72.19 86 GLN A O 1
ATOM 704 N N . LYS A 1 87 ? -7.478 -19.325 -4.871 1.00 69.69 87 LYS A N 1
ATOM 705 C CA . LYS A 1 87 ? -6.720 -18.126 -5.272 1.00 69.69 87 LYS A CA 1
ATOM 706 C C . LYS A 1 87 ? -5.266 -18.145 -4.785 1.00 69.69 87 LYS A C 1
ATOM 708 O O . LYS A 1 87 ? -4.388 -17.613 -5.461 1.00 69.69 87 LYS A O 1
ATOM 713 N N . VAL A 1 88 ? -5.007 -18.730 -3.614 1.00 69.69 88 VAL A N 1
ATOM 714 C CA . VAL A 1 88 ? -3.646 -18.914 -3.085 1.00 69.69 88 VAL A CA 1
ATOM 715 C C . VAL A 1 88 ? -2.887 -19.974 -3.887 1.00 69.69 88 VAL A C 1
ATOM 717 O O . VAL A 1 88 ? -1.756 -19.698 -4.274 1.00 69.69 88 VAL A O 1
ATOM 720 N N . ARG A 1 89 ? -3.512 -21.115 -4.214 1.00 66.00 89 ARG A N 1
ATOM 721 C CA . ARG A 1 89 ? -2.920 -22.157 -5.079 1.00 66.00 89 ARG A CA 1
ATOM 722 C C . ARG A 1 89 ? -2.569 -21.618 -6.469 1.00 66.00 89 ARG A C 1
ATOM 724 O O . ARG A 1 89 ? -1.413 -21.668 -6.871 1.00 66.00 89 ARG A O 1
ATOM 731 N N . ALA A 1 90 ? -3.509 -20.925 -7.112 1.00 67.25 90 ALA A N 1
ATOM 732 C CA . ALA A 1 90 ? -3.269 -20.256 -8.394 1.00 67.25 90 ALA A CA 1
ATOM 733 C C . ALA A 1 90 ? -2.159 -19.182 -8.327 1.00 67.25 90 ALA A C 1
ATOM 735 O O . ALA A 1 90 ? -1.572 -18.803 -9.340 1.00 67.25 90 ALA A O 1
ATOM 736 N N . ARG A 1 91 ? -1.859 -18.638 -7.136 1.00 66.38 91 ARG A N 1
ATOM 737 C CA . ARG A 1 91 ? -0.736 -17.712 -6.941 1.00 66.38 91 ARG A CA 1
ATOM 738 C C . ARG A 1 91 ? 0.590 -18.440 -6.720 1.00 66.38 91 ARG A C 1
ATOM 740 O O . ARG A 1 91 ? 1.595 -17.898 -7.169 1.00 66.38 91 ARG A O 1
ATOM 747 N N . SER A 1 92 ? 0.610 -19.597 -6.054 1.00 65.69 92 SER A N 1
ATOM 748 C CA . SER A 1 92 ? 1.842 -20.371 -5.831 1.00 65.69 92 SER A CA 1
ATOM 749 C C . SER A 1 92 ? 2.333 -21.082 -7.089 1.00 65.69 92 SER A C 1
ATOM 751 O O . SER A 1 92 ? 3.531 -21.274 -7.235 1.00 65.69 92 SER A O 1
ATOM 753 N N . GLU A 1 93 ? 1.436 -21.408 -8.021 1.00 72.06 93 GLU A N 1
ATOM 754 C CA . GLU A 1 93 ? 1.780 -21.997 -9.326 1.00 72.06 93 GLU A CA 1
ATOM 755 C C . GLU A 1 93 ? 2.431 -21.001 -10.299 1.00 72.06 93 GLU A C 1
ATOM 757 O O . GLU A 1 93 ? 2.903 -21.392 -11.364 1.00 72.06 93 GLU A O 1
ATOM 762 N N . ARG A 1 94 ? 2.494 -19.704 -9.961 1.00 68.50 94 ARG A N 1
ATOM 763 C CA . ARG A 1 94 ? 3.211 -18.733 -10.795 1.00 68.50 94 ARG A CA 1
ATOM 764 C C . ARG A 1 94 ? 4.716 -18.968 -10.711 1.00 68.50 94 ARG A C 1
ATOM 766 O O . ARG A 1 94 ? 5.388 -18.452 -9.820 1.00 68.50 94 ARG A O 1
ATOM 773 N N . THR A 1 95 ? 5.234 -19.690 -11.695 1.00 76.69 95 THR A N 1
ATOM 774 C CA . THR A 1 95 ? 6.664 -19.821 -11.962 1.00 76.69 95 THR A CA 1
ATOM 775 C C . THR A 1 95 ? 7.204 -18.523 -12.556 1.00 76.69 95 THR A C 1
ATOM 777 O O . THR A 1 95 ? 6.674 -18.008 -13.542 1.00 76.69 95 THR A O 1
ATOM 780 N N . TRP A 1 96 ? 8.270 -17.986 -11.967 1.00 81.75 96 TRP A N 1
ATOM 781 C CA . TRP A 1 96 ? 8.965 -16.815 -12.497 1.00 81.75 96 TRP A CA 1
ATOM 782 C C . TRP A 1 96 ? 10.147 -17.275 -13.344 1.00 81.75 96 TRP A C 1
ATOM 784 O O . TRP A 1 96 ? 11.081 -17.878 -12.826 1.00 81.75 96 TRP A O 1
ATOM 794 N N . SER A 1 97 ? 10.127 -16.972 -14.640 1.00 89.12 97 SER A N 1
ATOM 795 C CA . SER A 1 97 ? 11.296 -17.157 -15.503 1.00 89.12 97 SER A CA 1
ATOM 796 C C . SER A 1 97 ? 12.399 -16.171 -15.115 1.00 89.12 97 SER A C 1
ATOM 798 O O . SER A 1 97 ? 12.118 -14.999 -14.842 1.00 89.12 97 SER A O 1
ATOM 800 N N . ILE A 1 98 ? 13.650 -16.615 -15.128 1.00 92.75 98 ILE A N 1
ATOM 801 C CA . ILE A 1 98 ? 14.810 -15.781 -14.804 1.00 92.75 98 ILE A CA 1
ATOM 802 C C . ILE A 1 98 ? 15.177 -14.895 -16.009 1.00 92.75 98 ILE A C 1
ATOM 804 O O . ILE A 1 98 ? 14.997 -15.273 -17.164 1.00 92.75 98 ILE A O 1
ATOM 808 N N . CYS A 1 99 ? 15.660 -13.681 -15.745 1.00 95.06 99 CYS A N 1
ATOM 809 C CA . CYS A 1 99 ? 16.144 -12.749 -16.762 1.00 95.06 99 CYS A CA 1
ATOM 810 C C . CYS A 1 99 ? 17.370 -13.308 -17.498 1.00 95.06 99 CYS A C 1
ATOM 812 O O . CYS A 1 99 ? 18.395 -13.567 -16.871 1.00 95.06 99 CYS A O 1
ATOM 814 N N . ALA A 1 100 ? 17.311 -13.375 -18.831 1.00 91.69 100 ALA A N 1
ATOM 815 C CA . ALA A 1 100 ? 18.406 -13.895 -19.653 1.00 91.69 100 ALA A CA 1
ATOM 816 C C . ALA A 1 100 ? 19.711 -13.076 -19.555 1.00 91.69 100 ALA A C 1
ATOM 818 O O . ALA A 1 100 ? 20.789 -13.649 -19.635 1.00 91.69 100 ALA A O 1
ATOM 819 N N . LYS A 1 101 ? 19.635 -11.748 -19.349 1.00 93.81 101 LYS A N 1
ATOM 820 C CA . LYS A 1 101 ? 20.827 -10.872 -19.326 1.00 93.81 101 LYS A CA 1
ATOM 821 C C . LYS A 1 101 ? 21.652 -11.000 -18.045 1.00 93.81 101 LYS A C 1
ATOM 823 O O . LYS A 1 101 ? 22.867 -10.906 -18.105 1.00 93.81 101 LYS A O 1
ATOM 828 N N . CYS A 1 102 ? 21.003 -11.132 -16.888 1.00 93.38 102 CYS A N 1
ATOM 829 C CA . CYS A 1 102 ? 21.703 -11.114 -15.601 1.00 93.38 102 CYS A CA 1
ATOM 830 C C . CYS A 1 102 ? 21.601 -12.422 -14.821 1.00 93.38 102 CYS A C 1
ATOM 832 O O . CYS A 1 102 ? 22.238 -12.512 -13.785 1.00 93.38 102 CYS A O 1
ATOM 834 N N . GLN A 1 103 ? 20.757 -13.373 -15.241 1.00 92.81 103 GLN A N 1
ATOM 835 C CA . GLN A 1 103 ? 20.577 -14.714 -14.656 1.00 92.81 103 GLN A CA 1
ATOM 836 C C . GLN A 1 103 ? 20.268 -14.790 -13.142 1.00 92.81 103 GLN A C 1
ATOM 838 O O . GLN A 1 103 ? 20.085 -15.871 -12.601 1.00 92.81 103 GLN A O 1
ATOM 843 N N . VAL A 1 104 ? 20.145 -13.651 -12.461 1.00 93.00 104 VAL A N 1
ATOM 844 C CA . VAL A 1 104 ? 19.893 -13.555 -11.014 1.00 93.00 104 VAL A CA 1
ATOM 845 C C . VAL A 1 104 ? 18.469 -13.087 -10.723 1.00 93.00 104 VAL A C 1
ATOM 847 O O . VAL A 1 104 ? 17.807 -13.575 -9.814 1.00 93.00 104 VAL A O 1
ATOM 850 N N . ASN A 1 105 ? 17.969 -12.126 -11.503 1.00 94.50 105 ASN A N 1
ATOM 851 C CA . ASN A 1 105 ? 16.692 -11.474 -11.230 1.00 94.50 105 ASN A CA 1
ATOM 852 C C . ASN A 1 105 ? 15.563 -12.081 -12.072 1.00 94.50 105 ASN A C 1
ATOM 854 O O . ASN A 1 105 ? 15.776 -12.341 -13.259 1.00 94.50 105 ASN A O 1
ATOM 858 N N . PRO A 1 106 ? 14.340 -12.226 -11.536 1.00 93.31 106 PRO A N 1
ATOM 859 C CA . PRO A 1 106 ? 13.198 -12.685 -12.317 1.00 93.31 106 PRO A CA 1
ATOM 860 C C . PRO A 1 106 ? 12.821 -11.680 -13.416 1.00 93.31 106 PRO A C 1
ATOM 862 O O . PRO A 1 106 ? 12.908 -10.457 -13.245 1.00 93.31 106 PRO A O 1
ATOM 865 N N . LYS A 1 107 ? 12.378 -12.205 -14.560 1.00 94.00 107 LYS A N 1
ATOM 866 C CA . LYS A 1 107 ? 11.798 -11.434 -15.665 1.00 94.00 107 LYS A CA 1
ATOM 867 C C . LYS A 1 107 ? 10.467 -10.818 -15.231 1.00 94.00 107 LYS A C 1
ATOM 869 O O . LYS A 1 107 ? 9.657 -11.445 -14.547 1.00 94.00 107 LYS A O 1
ATOM 874 N N . GLY A 1 108 ? 10.212 -9.586 -15.670 1.00 92.25 108 GLY A N 1
ATOM 875 C CA . GLY A 1 108 ? 8.908 -8.958 -15.477 1.00 92.25 108 GLY A CA 1
ATOM 876 C C . GLY A 1 108 ? 7.835 -9.642 -16.327 1.00 92.25 108 GLY A C 1
ATOM 877 O O . GLY A 1 108 ? 7.971 -9.711 -17.543 1.00 92.25 108 GLY A O 1
ATOM 878 N N . LEU A 1 109 ? 6.734 -10.079 -15.709 1.00 89.94 109 LEU A N 1
ATOM 879 C CA . LEU A 1 109 ? 5.656 -10.826 -16.382 1.00 89.94 109 LEU A CA 1
ATOM 880 C C . LEU A 1 109 ? 5.031 -10.093 -17.585 1.00 89.94 109 LEU A C 1
ATOM 882 O O . LEU A 1 109 ? 4.543 -10.725 -18.509 1.00 89.94 109 LEU A O 1
ATOM 886 N N . LYS A 1 110 ? 5.021 -8.755 -17.553 1.00 92.00 110 LYS A N 1
ATOM 887 C CA . LYS A 1 110 ? 4.495 -7.883 -18.621 1.00 92.00 110 LYS A CA 1
ATOM 888 C C . LYS A 1 110 ? 5.599 -7.060 -19.299 1.00 92.00 110 LYS A C 1
ATOM 890 O O . LYS A 1 110 ? 5.320 -6.006 -19.869 1.00 92.00 110 LYS A O 1
ATOM 895 N N . CYS A 1 111 ? 6.863 -7.451 -19.130 1.00 94.31 111 CYS A N 1
ATOM 896 C CA . CYS A 1 111 ? 7.997 -6.714 -19.676 1.00 94.31 111 CYS A CA 1
ATOM 897 C C . CYS A 1 111 ? 7.983 -6.772 -21.208 1.00 94.31 111 CYS A C 1
ATOM 899 O O . CYS A 1 111 ? 7.932 -7.855 -21.766 1.00 94.31 111 CYS A O 1
ATOM 901 N N . SER A 1 112 ? 8.100 -5.627 -21.881 1.00 93.00 112 SER A N 1
ATOM 902 C CA . SER A 1 112 ? 8.188 -5.558 -23.349 1.00 93.00 112 SER A CA 1
ATOM 903 C C . SER A 1 112 ? 9.477 -6.163 -23.916 1.00 93.00 112 SER A C 1
ATOM 905 O O . SER A 1 112 ? 9.523 -6.511 -25.086 1.00 93.00 112 SER A O 1
ATOM 907 N N . PHE A 1 113 ? 10.524 -6.277 -23.094 1.00 92.81 113 PHE A N 1
ATOM 908 C CA . PHE A 1 113 ? 11.836 -6.787 -23.498 1.00 92.81 113 PHE A CA 1
ATOM 909 C C . PHE A 1 113 ? 12.181 -8.136 -22.874 1.00 92.81 113 PHE A C 1
ATOM 911 O O . PHE A 1 113 ? 13.307 -8.590 -23.038 1.00 92.81 113 PHE A O 1
ATOM 918 N N . ASP A 1 114 ? 11.267 -8.739 -22.111 1.00 93.56 114 ASP A N 1
ATOM 919 C CA . ASP A 1 114 ? 11.499 -10.016 -21.437 1.00 93.56 114 ASP A CA 1
ATOM 920 C C . ASP A 1 114 ? 12.700 -10.055 -20.473 1.00 93.56 114 ASP A C 1
ATOM 922 O O . ASP A 1 114 ? 13.321 -11.088 -20.234 1.00 93.56 114 ASP A O 1
ATOM 926 N N . LEU A 1 115 ? 12.992 -8.917 -19.845 1.00 95.31 115 LEU A N 1
ATOM 927 C CA . LEU A 1 115 ? 14.095 -8.751 -18.899 1.00 95.31 115 LEU A CA 1
ATOM 928 C C . LEU A 1 115 ? 13.587 -8.430 -17.486 1.00 95.31 115 LEU A C 1
ATOM 930 O O . LEU A 1 115 ? 12.405 -8.156 -17.268 1.00 95.31 115 LEU A O 1
ATOM 934 N N . CYS A 1 116 ? 14.485 -8.443 -16.498 1.00 95.81 116 CYS A N 1
ATOM 935 C CA . CYS A 1 116 ? 14.218 -7.853 -15.184 1.00 95.81 116 CYS A CA 1
ATOM 936 C C . CYS A 1 116 ? 14.138 -6.318 -15.286 1.00 95.81 116 CYS A C 1
ATOM 938 O O . CYS A 1 116 ? 14.553 -5.730 -16.285 1.00 95.81 116 CYS A O 1
ATOM 940 N N . ARG A 1 117 ? 13.647 -5.637 -14.243 1.00 95.19 117 ARG A N 1
ATOM 941 C CA . ARG A 1 117 ? 13.479 -4.169 -14.240 1.00 95.19 117 ARG A CA 1
ATOM 942 C C . ARG A 1 117 ? 14.763 -3.405 -14.590 1.00 95.19 117 ARG A C 1
ATOM 944 O O . ARG A 1 117 ? 14.689 -2.434 -15.337 1.00 95.19 117 ARG A O 1
ATOM 951 N N . ILE A 1 118 ? 15.912 -3.839 -14.068 1.00 94.88 118 ILE A N 1
ATOM 952 C CA . ILE A 1 118 ? 17.206 -3.161 -14.252 1.00 94.88 118 ILE A CA 1
ATOM 953 C C . ILE A 1 118 ? 17.687 -3.324 -15.696 1.00 94.88 118 ILE A C 1
ATOM 955 O O . ILE A 1 118 ? 17.877 -2.339 -16.403 1.00 94.88 118 ILE A O 1
ATOM 959 N N . CYS A 1 119 ? 17.795 -4.567 -16.170 1.00 95.94 119 CYS A N 1
ATOM 960 C CA . CYS A 1 119 ? 18.215 -4.863 -17.539 1.00 95.94 119 CYS A CA 1
ATOM 961 C C . CYS A 1 119 ? 17.249 -4.280 -18.581 1.00 95.94 119 CYS A C 1
ATOM 963 O O . CYS A 1 119 ? 17.684 -3.797 -19.622 1.00 95.94 119 CYS A O 1
ATOM 965 N N . CYS A 1 120 ? 15.948 -4.286 -18.279 1.00 95.56 120 CYS A N 1
ATOM 966 C CA . CYS A 1 120 ? 14.921 -3.660 -19.098 1.00 95.56 120 CYS A CA 1
ATOM 967 C C . CYS A 1 120 ? 15.103 -2.145 -19.195 1.00 95.56 120 CYS A C 1
ATOM 969 O O . CYS A 1 120 ? 14.854 -1.604 -20.261 1.00 95.56 120 CYS A O 1
ATOM 971 N N . ARG A 1 121 ? 15.499 -1.455 -18.118 1.00 93.81 121 ARG A N 1
ATOM 972 C CA . ARG A 1 121 ? 15.733 -0.003 -18.146 1.00 93.81 121 ARG A CA 1
ATOM 973 C C . ARG A 1 121 ? 16.905 0.363 -19.046 1.00 93.81 121 ARG A C 1
ATOM 975 O O . ARG A 1 121 ? 16.771 1.287 -19.830 1.00 93.81 121 ARG A O 1
ATOM 982 N N . ILE A 1 122 ? 18.003 -0.381 -18.947 1.00 93.38 122 ILE A N 1
ATOM 983 C CA . ILE A 1 122 ? 19.183 -0.173 -19.795 1.00 93.38 122 ILE A CA 1
ATOM 984 C C . ILE A 1 122 ? 18.781 -0.338 -21.265 1.00 93.38 122 ILE A C 1
ATOM 986 O O . ILE A 1 122 ? 18.867 0.609 -22.029 1.00 93.38 122 ILE A O 1
ATOM 990 N N . LYS A 1 123 ? 18.174 -1.481 -21.615 1.00 93.06 123 LYS A N 1
ATOM 991 C CA . LYS A 1 123 ? 17.738 -1.753 -22.993 1.00 93.06 123 LYS A CA 1
ATOM 992 C C . LYS A 1 123 ? 16.675 -0.771 -23.504 1.00 93.06 123 LYS A C 1
ATOM 994 O O . LYS A 1 123 ? 16.682 -0.415 -24.673 1.00 93.06 123 LYS A O 1
ATOM 999 N N . ALA A 1 124 ? 15.753 -0.343 -22.643 1.00 93.38 124 ALA A N 1
ATOM 1000 C CA . ALA A 1 124 ? 14.740 0.654 -22.986 1.00 93.38 124 ALA A CA 1
ATOM 1001 C C . ALA A 1 124 ? 15.366 2.006 -23.353 1.00 93.38 124 ALA A C 1
ATOM 1003 O O . ALA A 1 124 ? 14.892 2.665 -24.272 1.00 93.38 124 ALA A O 1
ATOM 1004 N N . ASN A 1 125 ? 16.430 2.398 -22.649 1.00 90.75 125 ASN A N 1
ATOM 1005 C CA . ASN A 1 125 ? 17.172 3.614 -22.953 1.00 90.75 125 ASN A CA 1
ATOM 1006 C C . ASN A 1 125 ? 18.007 3.448 -24.231 1.00 90.75 125 ASN A C 1
ATOM 1008 O O . ASN A 1 125 ? 17.953 4.330 -25.078 1.00 90.75 125 ASN A O 1
ATOM 1012 N N . ASP A 1 126 ? 18.694 2.312 -24.399 1.00 89.81 126 ASP A N 1
ATOM 1013 C CA . ASP A 1 126 ? 19.531 2.032 -25.579 1.00 89.81 126 ASP A CA 1
ATOM 1014 C C . ASP A 1 126 ? 18.723 2.073 -26.887 1.00 89.81 126 ASP A C 1
ATOM 1016 O O . ASP A 1 126 ? 19.198 2.556 -27.907 1.00 89.81 126 ASP A O 1
ATOM 1020 N N . VAL A 1 127 ? 17.487 1.562 -26.855 1.00 89.88 127 VAL A N 1
ATOM 1021 C CA . VAL A 1 127 ? 16.602 1.476 -28.030 1.00 89.88 127 VAL A CA 1
ATOM 1022 C C . VAL A 1 127 ? 15.616 2.658 -28.085 1.00 89.88 127 VAL A C 1
ATOM 1024 O O . VAL A 1 127 ? 14.755 2.694 -28.954 1.00 89.88 127 VAL A O 1
ATOM 1027 N N . ALA A 1 128 ? 15.690 3.612 -27.146 1.00 88.31 128 ALA A N 1
ATOM 1028 C CA . ALA A 1 128 ? 14.726 4.712 -26.995 1.00 88.31 128 ALA A CA 1
ATOM 1029 C C . ALA A 1 128 ? 13.246 4.252 -27.003 1.00 88.31 128 ALA A C 1
ATOM 1031 O O . ALA A 1 128 ? 12.345 4.962 -27.446 1.00 88.31 128 ALA A O 1
ATOM 1032 N N . LEU A 1 129 ? 12.972 3.052 -26.479 1.00 89.75 129 LEU A N 1
ATOM 1033 C CA . LEU A 1 129 ? 11.642 2.442 -26.443 1.00 89.75 129 LEU A CA 1
ATOM 1034 C C . LEU A 1 129 ? 11.195 2.193 -25.003 1.00 89.75 129 LEU A C 1
ATOM 1036 O O . LEU A 1 129 ? 11.891 1.585 -24.192 1.00 89.75 129 LEU A O 1
ATOM 1040 N N . GLY A 1 130 ? 9.977 2.620 -24.681 1.00 92.00 130 GLY A N 1
ATOM 1041 C CA . GLY A 1 130 ? 9.385 2.416 -23.363 1.00 92.00 130 GLY A CA 1
ATOM 1042 C C . GLY A 1 130 ? 9.004 0.958 -23.088 1.00 92.00 130 GLY A C 1
ATOM 1043 O O . GLY A 1 130 ? 8.830 0.140 -23.988 1.00 92.00 130 GLY A O 1
ATOM 1044 N N . CYS A 1 131 ? 8.791 0.632 -21.814 1.00 94.50 131 CYS A N 1
ATOM 1045 C CA . CYS A 1 131 ? 8.284 -0.670 -21.381 1.00 94.50 131 CYS A CA 1
ATOM 1046 C C . CYS A 1 131 ? 7.033 -0.492 -20.521 1.00 94.50 131 CYS A C 1
ATOM 1048 O O . CYS A 1 131 ? 7.114 -0.017 -19.381 1.00 94.50 131 CYS A O 1
ATOM 1050 N N . ARG A 1 132 ? 5.875 -0.941 -21.028 1.00 93.81 132 ARG A N 1
ATOM 1051 C CA . ARG A 1 132 ? 4.593 -0.862 -20.299 1.00 93.81 132 ARG A CA 1
ATOM 1052 C C . ARG A 1 132 ? 4.623 -1.673 -19.000 1.00 93.81 132 ARG A C 1
ATOM 1054 O O . ARG A 1 132 ? 4.150 -1.194 -17.972 1.00 93.81 132 ARG A O 1
ATOM 1061 N N . GLY A 1 133 ? 5.236 -2.860 -19.010 1.00 94.12 133 GLY A N 1
ATOM 1062 C CA . GLY A 1 133 ? 5.316 -3.730 -17.830 1.00 94.12 133 GLY A CA 1
ATOM 1063 C C . GLY A 1 133 ? 6.075 -3.135 -16.650 1.00 94.12 133 GLY A C 1
ATOM 1064 O O . GLY A 1 133 ? 5.658 -3.301 -15.507 1.00 94.12 133 GLY A O 1
ATOM 1065 N N . HIS A 1 134 ? 7.170 -2.421 -16.919 1.00 94.00 134 HIS A N 1
ATOM 1066 C CA . HIS A 1 134 ? 7.986 -1.778 -15.882 1.00 94.00 134 HIS A CA 1
ATOM 1067 C C . HIS A 1 134 ? 7.698 -0.285 -15.706 1.00 94.00 134 HIS A C 1
ATOM 1069 O O . HIS A 1 134 ? 8.324 0.343 -14.845 1.00 94.00 134 HIS A O 1
ATOM 1075 N N . ARG A 1 135 ? 6.745 0.259 -16.475 1.00 93.56 135 ARG A N 1
ATOM 1076 C CA . ARG A 1 135 ? 6.402 1.688 -16.531 1.00 93.56 135 ARG A CA 1
ATOM 1077 C C . ARG A 1 135 ? 7.628 2.560 -16.828 1.00 93.56 135 ARG A C 1
ATOM 1079 O O . ARG A 1 135 ? 7.840 3.582 -16.183 1.00 93.56 135 ARG A O 1
ATOM 1086 N N . ILE A 1 136 ? 8.456 2.116 -17.772 1.00 93.00 136 ILE A N 1
ATOM 1087 C CA . ILE A 1 136 ? 9.571 2.906 -18.303 1.00 93.00 136 ILE A CA 1
ATOM 1088 C C . ILE A 1 136 ? 9.022 3.683 -19.493 1.00 93.00 136 ILE A C 1
ATOM 1090 O O . ILE A 1 136 ? 8.472 3.077 -20.413 1.00 93.00 136 ILE A O 1
ATOM 1094 N N . LYS A 1 137 ? 9.125 5.008 -19.452 1.00 90.81 137 LYS A N 1
ATOM 1095 C CA . LYS A 1 137 ? 8.797 5.855 -20.599 1.00 90.81 137 LYS A CA 1
ATOM 1096 C C . LYS A 1 137 ? 9.983 5.813 -21.560 1.00 90.81 137 LYS A C 1
ATOM 1098 O O . LYS A 1 137 ? 11.118 5.792 -21.089 1.00 90.81 137 LYS A O 1
ATOM 1103 N N . ALA A 1 138 ? 9.716 5.767 -22.864 1.00 83.19 138 ALA A N 1
ATOM 1104 C CA . ALA A 1 138 ? 10.755 6.065 -23.840 1.00 83.19 138 ALA A CA 1
ATOM 1105 C C . ALA A 1 138 ? 11.330 7.434 -23.474 1.00 83.19 138 ALA A C 1
ATOM 1107 O O . ALA A 1 138 ? 10.562 8.343 -23.134 1.00 83.19 138 ALA A O 1
ATOM 1108 N N . ALA A 1 139 ? 12.650 7.582 -23.509 1.00 72.69 139 ALA A N 1
ATOM 1109 C CA . ALA A 1 139 ? 13.175 8.920 -23.664 1.00 72.69 139 ALA A CA 1
ATOM 1110 C C . ALA A 1 139 ? 12.623 9.397 -25.011 1.00 72.69 139 ALA A C 1
ATOM 1112 O O . ALA A 1 139 ? 12.970 8.827 -26.042 1.00 72.69 139 ALA A O 1
ATOM 1113 N N . CYS A 1 140 ? 11.717 10.383 -25.008 1.00 56.41 140 CYS A N 1
ATOM 1114 C CA . CYS A 1 140 ? 11.664 11.271 -26.160 1.00 56.41 140 CYS A CA 1
ATOM 1115 C C . CYS A 1 140 ? 13.113 11.691 -26.354 1.00 56.41 140 CYS A C 1
ATOM 1117 O O . CYS A 1 140 ? 13.714 12.223 -25.413 1.00 56.41 140 CYS A O 1
ATOM 1119 N N . LEU A 1 141 ? 13.687 11.395 -27.520 1.00 56.03 141 LEU A N 1
ATOM 1120 C CA . LEU A 1 141 ? 14.808 12.189 -27.981 1.00 56.03 141 LEU A CA 1
ATOM 1121 C C . LEU A 1 141 ? 14.334 13.627 -27.767 1.00 56.03 141 LEU A C 1
ATOM 1123 O O . LEU A 1 141 ? 13.260 14.000 -28.244 1.00 56.03 141 LEU A O 1
ATOM 1127 N N . LYS A 1 142 ? 15.022 14.372 -26.900 1.00 46.44 142 LYS A N 1
ATOM 1128 C CA . LYS A 1 142 ? 14.899 15.819 -26.940 1.00 46.44 142 LYS A CA 1
ATOM 1129 C C . LYS A 1 142 ? 15.455 16.151 -28.312 1.00 46.44 142 LYS A C 1
ATOM 1131 O O . LYS A 1 142 ? 16.666 16.208 -28.472 1.00 46.44 142 LYS A O 1
ATOM 1136 N N . GLU A 1 143 ? 14.589 16.183 -29.315 1.00 45.31 143 GLU A N 1
ATOM 1137 C CA . GLU A 1 143 ? 14.896 16.960 -30.491 1.00 45.31 143 GLU A CA 1
ATOM 1138 C C . GLU A 1 143 ? 15.066 18.366 -29.948 1.00 45.31 143 GLU A C 1
ATOM 1140 O O . GLU A 1 143 ? 14.166 18.902 -29.290 1.00 45.31 143 GLU A O 1
ATOM 1145 N N . ASP A 1 144 ? 16.276 18.890 -30.094 1.00 42.31 144 ASP A N 1
ATOM 1146 C CA . ASP A 1 144 ? 16.502 20.308 -29.937 1.00 42.31 144 ASP A CA 1
ATOM 1147 C C . ASP A 1 144 ? 15.414 21.022 -30.745 1.00 42.31 144 ASP A C 1
ATOM 1149 O O . ASP A 1 144 ? 15.150 20.701 -31.908 1.00 42.31 144 ASP A O 1
ATOM 1153 N N . GLU A 1 145 ? 14.713 21.922 -30.065 1.00 47.03 145 GLU A N 1
ATOM 1154 C CA . GLU A 1 145 ? 13.573 22.694 -30.545 1.00 47.03 145 GLU A CA 1
ATOM 1155 C C . GLU A 1 145 ? 14.038 23.715 -31.603 1.00 47.03 145 GLU A C 1
ATOM 1157 O O . GLU A 1 145 ? 13.969 24.925 -31.404 1.00 47.03 145 GLU A O 1
ATOM 1162 N N . SER A 1 146 ? 14.598 23.238 -32.717 1.00 43.88 146 SER A N 1
ATOM 1163 C CA . SER A 1 146 ? 15.143 24.086 -33.781 1.00 43.88 146 SER A CA 1
ATOM 1164 C C . SER A 1 146 ? 15.059 23.516 -35.199 1.00 43.88 146 SER A C 1
ATOM 1166 O O . SER A 1 146 ? 15.255 24.293 -36.127 1.00 43.88 146 SER A O 1
ATOM 1168 N N . THR A 1 147 ? 14.689 22.246 -35.430 1.00 37.16 147 THR A N 1
ATOM 1169 C CA . THR A 1 147 ? 14.718 21.688 -36.810 1.00 37.16 147 THR A CA 1
ATOM 1170 C C . THR A 1 147 ? 13.409 21.058 -37.301 1.00 37.16 147 THR A C 1
ATOM 1172 O O . THR A 1 147 ? 13.374 20.402 -38.336 1.00 37.16 147 THR A O 1
ATOM 1175 N N . SER A 1 148 ? 12.281 21.304 -36.628 1.00 41.34 148 SER A N 1
ATOM 1176 C CA . SER A 1 148 ? 10.955 20.829 -37.073 1.00 41.34 148 SER A CA 1
ATOM 1177 C C . SER A 1 148 ? 10.277 21.732 -38.122 1.00 41.34 148 SER A C 1
ATOM 1179 O O . SER A 1 148 ? 9.081 21.582 -38.371 1.00 41.34 148 SER A O 1
ATOM 1181 N N . LYS A 1 149 ? 10.993 22.691 -38.730 1.00 42.34 149 LYS A N 1
ATOM 1182 C CA . LYS A 1 149 ? 10.420 23.613 -39.735 1.00 42.34 149 LYS A CA 1
ATOM 1183 C C . LYS A 1 149 ? 10.895 23.394 -41.176 1.00 42.34 149 LYS A C 1
ATOM 1185 O O . LYS A 1 149 ? 10.259 23.933 -42.072 1.00 42.34 149 LYS A O 1
ATOM 1190 N N . GLU A 1 150 ? 11.918 22.580 -41.435 1.00 42.75 150 GLU A N 1
ATOM 1191 C CA . GLU A 1 150 ? 12.463 22.438 -42.802 1.00 42.75 150 GLU A CA 1
ATOM 1192 C C . GLU A 1 150 ? 11.950 21.217 -43.579 1.00 42.75 150 GLU A C 1
ATOM 1194 O O . GLU A 1 150 ? 11.975 21.216 -44.806 1.00 42.75 150 GLU A O 1
ATOM 1199 N N . THR A 1 151 ? 11.371 20.211 -42.922 1.00 39.34 151 THR A N 1
ATOM 1200 C CA . THR A 1 151 ? 10.887 19.005 -43.623 1.00 39.34 151 THR A CA 1
ATOM 1201 C C . THR A 1 151 ? 9.510 19.160 -44.276 1.00 39.34 151 THR A C 1
ATOM 1203 O O . THR A 1 151 ? 9.115 18.299 -45.058 1.00 39.34 151 THR A O 1
ATOM 1206 N N . ASN A 1 152 ? 8.794 20.266 -44.034 1.00 42.28 152 ASN A N 1
ATOM 1207 C CA . ASN A 1 152 ? 7.533 20.553 -44.732 1.00 42.28 152 ASN A CA 1
ATOM 1208 C C . ASN A 1 152 ? 7.715 21.272 -46.079 1.00 42.28 152 ASN A C 1
ATOM 1210 O O . ASN A 1 152 ? 6.773 21.271 -46.862 1.00 42.28 152 ASN A O 1
ATOM 1214 N N . ASN A 1 153 ? 8.893 21.833 -46.388 1.00 41.00 153 ASN A N 1
ATOM 1215 C CA . ASN A 1 153 ? 9.109 22.535 -47.664 1.00 41.00 153 ASN A CA 1
ATOM 1216 C C . ASN A 1 153 ? 9.652 21.644 -48.793 1.00 41.00 153 ASN A C 1
ATOM 1218 O O . ASN A 1 153 ? 9.436 21.960 -49.954 1.00 41.00 153 ASN A O 1
ATOM 1222 N N . LEU A 1 154 ? 10.273 20.498 -48.492 1.00 44.66 154 LEU A N 1
ATOM 1223 C CA . LEU A 1 154 ? 10.776 19.578 -49.528 1.00 44.66 154 LEU A CA 1
ATOM 1224 C C . LEU A 1 154 ? 9.702 18.644 -50.115 1.00 44.66 154 LEU A C 1
ATOM 1226 O O . LEU A 1 154 ? 9.878 18.123 -51.208 1.00 44.66 154 LEU A O 1
ATOM 1230 N N . LEU A 1 155 ? 8.562 18.463 -49.437 1.00 43.91 155 LEU A N 1
ATOM 1231 C CA . LEU A 1 155 ? 7.431 17.666 -49.950 1.00 43.91 155 LEU A CA 1
ATOM 1232 C C . LEU A 1 155 ? 6.437 18.474 -50.801 1.00 43.91 155 LEU A C 1
ATOM 1234 O O . LEU A 1 155 ? 5.488 17.895 -51.338 1.00 43.91 155 LEU A O 1
ATOM 1238 N N . VAL A 1 156 ? 6.625 19.793 -50.905 1.00 46.03 156 VAL A N 1
ATOM 1239 C CA . VAL A 1 156 ? 5.805 20.660 -51.766 1.00 46.03 156 VAL A CA 1
ATOM 1240 C C . VAL A 1 156 ? 6.422 20.768 -53.163 1.00 46.03 156 VAL A C 1
ATOM 1242 O O . VAL A 1 156 ? 5.685 20.726 -54.140 1.00 46.03 156 VAL A O 1
ATOM 1245 N N . GLU A 1 157 ? 7.753 20.769 -53.292 1.00 41.94 157 GLU A N 1
ATOM 1246 C CA . GLU A 1 157 ? 8.408 20.911 -54.605 1.00 41.94 157 GLU A CA 1
ATOM 1247 C C . GLU A 1 157 ? 8.366 19.639 -55.473 1.00 41.94 157 GLU A C 1
ATOM 1249 O O . GLU A 1 157 ? 8.335 19.733 -56.697 1.00 41.94 157 GLU A O 1
ATOM 1254 N N . GLU A 1 158 ? 8.262 18.441 -54.886 1.00 43.81 158 GLU A N 1
ATOM 1255 C CA . GLU A 1 158 ? 8.121 17.204 -55.678 1.00 43.81 158 GLU A CA 1
ATOM 1256 C C . GLU A 1 158 ? 6.706 16.987 -56.245 1.00 43.81 158 GLU A C 1
ATOM 1258 O O . GLU A 1 158 ? 6.501 16.112 -57.093 1.00 43.81 158 GLU A O 1
ATOM 1263 N N . LYS A 1 159 ? 5.713 17.772 -55.805 1.00 44.75 159 LYS A N 1
ATOM 1264 C CA . LYS A 1 159 ? 4.341 17.679 -56.329 1.00 44.75 159 LYS A CA 1
ATOM 1265 C C . LYS A 1 159 ? 4.105 18.556 -57.557 1.00 44.75 159 LYS A C 1
ATOM 1267 O O . LYS A 1 159 ? 3.311 18.156 -58.401 1.00 44.75 159 LYS A O 1
ATOM 1272 N N . ASP A 1 160 ? 4.834 19.659 -57.710 1.00 43.34 160 ASP A N 1
ATOM 1273 C CA . ASP A 1 160 ? 4.656 20.585 -58.840 1.00 43.34 160 ASP A CA 1
ATOM 1274 C C . ASP A 1 160 ? 5.342 20.118 -60.140 1.00 43.34 160 ASP A C 1
ATOM 1276 O O . ASP A 1 160 ? 4.901 20.454 -61.237 1.00 43.34 160 ASP A O 1
ATOM 1280 N N . VAL A 1 161 ? 6.373 19.265 -60.061 1.00 45.44 161 VAL A N 1
ATOM 1281 C CA . VAL A 1 161 ? 7.046 18.736 -61.270 1.00 45.44 161 VAL A CA 1
ATOM 1282 C C . VAL A 1 161 ? 6.266 17.579 -61.909 1.00 45.44 161 VAL A C 1
ATOM 1284 O O . VAL A 1 161 ? 6.350 17.348 -63.114 1.00 45.44 161 VAL A O 1
ATOM 1287 N N . ASN A 1 162 ? 5.461 16.850 -61.130 1.00 42.66 162 ASN A N 1
ATOM 1288 C CA . ASN A 1 162 ? 4.743 15.669 -61.625 1.00 42.66 162 ASN A CA 1
ATOM 1289 C C . ASN A 1 162 ? 3.363 15.986 -62.233 1.00 42.66 162 ASN A C 1
ATOM 1291 O O . ASN A 1 162 ? 2.722 15.093 -62.794 1.00 42.66 162 ASN A O 1
ATOM 1295 N N . GLU A 1 163 ? 2.907 17.240 -62.153 1.00 45.00 163 GLU A N 1
ATOM 1296 C CA . GLU A 1 163 ? 1.650 17.689 -62.766 1.00 45.00 163 GLU A CA 1
ATOM 1297 C C . GLU A 1 163 ? 1.860 18.291 -64.170 1.00 45.00 163 GLU A C 1
ATOM 1299 O O . GLU A 1 163 ? 0.941 18.280 -64.987 1.00 45.00 163 GLU A O 1
ATOM 1304 N N . THR A 1 164 ? 3.088 18.690 -64.524 1.00 44.62 164 THR A N 1
ATOM 1305 C CA . THR A 1 164 ? 3.417 19.219 -65.864 1.00 44.62 164 THR A CA 1
ATOM 1306 C C . THR A 1 164 ? 3.706 18.142 -66.915 1.00 44.62 164 THR A C 1
ATOM 1308 O O . THR A 1 164 ? 3.654 18.429 -68.105 1.00 44.62 164 THR A O 1
ATOM 1311 N N . VAL A 1 165 ? 3.957 16.887 -66.523 1.00 46.78 165 VAL A N 1
ATOM 1312 C CA . VAL A 1 165 ? 4.263 15.794 -67.478 1.00 46.78 165 VAL A CA 1
ATOM 1313 C C . VAL A 1 165 ? 2.997 15.063 -67.964 1.00 46.78 165 VAL A C 1
ATOM 1315 O O . VAL A 1 165 ? 3.049 14.267 -68.900 1.00 46.78 165 VAL A O 1
ATOM 1318 N N . LYS A 1 166 ? 1.823 15.331 -67.373 1.00 44.97 166 LYS A N 1
ATOM 1319 C CA . LYS A 1 166 ? 0.584 14.587 -67.674 1.00 44.97 166 LYS A CA 1
ATOM 1320 C C . LYS A 1 166 ? -0.355 15.247 -68.689 1.00 44.97 166 LYS A C 1
ATOM 1322 O O . LYS A 1 166 ? -1.340 14.616 -69.068 1.00 44.97 166 LYS A O 1
ATOM 1327 N N . THR A 1 167 ? -0.067 16.461 -69.156 1.00 47.56 167 THR A N 1
ATOM 1328 C CA . THR A 1 167 ? -0.936 17.204 -70.091 1.00 47.56 167 THR A CA 1
ATOM 1329 C C . THR A 1 167 ? -0.507 17.159 -71.561 1.00 47.56 167 THR A C 1
ATOM 1331 O O . THR A 1 167 ? -1.274 17.611 -72.403 1.00 47.56 167 THR A O 1
ATOM 1334 N N . GLU A 1 168 ? 0.625 16.541 -71.921 1.00 50.16 168 GLU A N 1
ATOM 1335 C CA . GLU A 1 168 ? 1.102 16.507 -73.323 1.00 50.16 168 GLU A CA 1
ATOM 1336 C C . GLU A 1 168 ? 0.904 15.166 -74.064 1.00 50.16 168 GLU A C 1
ATOM 1338 O O . GLU A 1 168 ? 1.441 14.977 -75.151 1.00 50.16 168 GLU A O 1
ATOM 1343 N N . GLN A 1 169 ? 0.101 14.225 -73.547 1.00 48.66 169 GLN A N 1
ATOM 1344 C CA . GLN A 1 169 ? -0.183 12.947 -74.241 1.00 48.66 169 GLN A CA 1
ATOM 1345 C C . GLN A 1 169 ? -1.637 12.764 -74.712 1.00 48.66 169 GLN A C 1
ATOM 1347 O O . GLN A 1 169 ? -2.085 11.640 -74.922 1.00 48.66 169 GLN A O 1
ATOM 1352 N N . LEU A 1 170 ? -2.382 13.853 -74.927 1.00 49.88 170 LEU A N 1
ATOM 1353 C CA . LEU A 1 170 ? -3.732 13.806 -75.512 1.00 49.88 170 LEU A CA 1
ATOM 1354 C C . LEU A 1 170 ? -3.984 14.957 -76.503 1.00 49.88 170 LEU A C 1
ATOM 1356 O O . LEU A 1 170 ? -4.984 15.657 -76.415 1.00 49.88 170 LEU A O 1
ATOM 1360 N N . SER A 1 171 ? -3.096 15.140 -77.482 1.00 44.53 171 SER A N 1
ATOM 1361 C CA . SER A 1 171 ? -3.464 15.788 -78.751 1.00 44.53 171 SER A CA 1
ATOM 1362 C C . SER A 1 171 ? -2.425 15.534 -79.842 1.00 44.53 171 SER A C 1
ATOM 1364 O O . SER A 1 171 ? -1.509 16.338 -80.017 1.00 44.53 171 SER A O 1
ATOM 1366 N N . SER A 1 172 ? -2.576 14.428 -80.571 1.00 42.59 172 SER A N 1
ATOM 1367 C CA . SER A 1 172 ? -2.472 14.307 -82.043 1.00 42.59 172 SER A CA 1
ATOM 1368 C C . SER A 1 172 ? -2.640 12.851 -82.460 1.00 42.59 172 SER A C 1
ATOM 1370 O O . SER A 1 172 ? -2.002 11.987 -81.821 1.00 42.59 172 SER A O 1
#

Radius of gyration: 37.4 Å; chains: 1; bounding box: 55×54×123 Å

Secondary structure (DSSP, 8-state):
-HHHHHH--SHHHHHHHHHHHHHHHHHHHHHH-----TT---GGGPPP--PPPTT----HHHHHHHHHHHHHHHHHHHHHHHHHHHHHHHHHT-PPPBPTTTSSSBPPTT-TTSS-HHHHHHHHHHTT--BTTTTBPP------TTSTTSTTTHHHHHHHTTTSSSSSSS--

Organism: NCBI:txid174260

Foldseek 3Di:
DVVQCVPDDDPVSNVVVVVVVVVVVVVVCVVVPDPPDPPDDPPVNDDDDDDDDPPDDDDPVVVVVVVVVVVVVVVVVVVVVVVVVVVVVVVVPDDFPAAPPPRPHTFQPQWPVRGHLVVSQVVCAVVLHATPSNRRHRPPPPPPPPPPPPVVVVVVVVVVVVVVVPPPPPDD

Sequence (172 aa):
MQDVLGTAKSIKQMKEICQTLKERIQKDIEENGEPTDSTVIPYWRCQPYIRSNPGVKRTLDEMKEDEERSKEVAKVRQMKKALKKQKVRARSERTWSICAKCQVNPKGLKCSFDLCRICCRIKANDVALGCRGHRIKAACLKEDESTSKETNNLLVEEKDVNETVKTEQLSS